Protein AF-A0A2D6QEX0-F1 (afdb_monomer_lite)

Sequence (147 aa):
MRRFEHWGRDQGLDLVHDYAHHPTEVTATLGTSRRVFPGAPLHVLFQPHQHSRTAHFLDGFVKALNTADRVVVADVYGARAAIDSHAAGAEELVQALVDAGVEAVYGGPPAQAAEIFATEMTFETAGLVLGAGDIDGIKDELLRRFQ

Structure (mmCIF, N/CA/C/O backbone):
data_AF-A0A2D6QEX0-F1
#
_entry.id   AF-A0A2D6QEX0-F1
#
loop_
_atom_site.group_PDB
_atom_site.id
_atom_site.type_symbol
_atom_site.label_atom_id
_atom_site.label_alt_id
_atom_site.label_comp_id
_atom_site.label_asym_id
_atom_site.label_entity_id
_atom_site.label_seq_id
_atom_site.pdbx_PDB_ins_code
_atom_site.Cartn_x
_atom_site.Cartn_y
_atom_site.Cartn_z
_atom_site.occupancy
_atom_site.B_iso_or_equiv
_atom_site.auth_seq_id
_atom_site.auth_comp_id
_atom_site.auth_asym_id
_atom_site.auth_atom_id
_atom_site.pdbx_PDB_model_num
ATOM 1 N N . MET A 1 1 ? 16.341 -4.376 8.739 1.00 51.38 1 MET A N 1
ATOM 2 C CA . MET A 1 1 ? 15.046 -4.901 8.263 1.00 51.38 1 MET A CA 1
ATOM 3 C C . MET A 1 1 ? 14.023 -4.648 9.354 1.00 51.38 1 MET A C 1
ATOM 5 O O . MET A 1 1 ? 14.170 -5.234 10.420 1.00 51.38 1 MET A O 1
ATOM 9 N N . ARG A 1 2 ? 13.064 -3.740 9.142 1.00 60.16 2 ARG A N 1
ATOM 10 C CA . ARG A 1 2 ? 11.905 -3.610 10.038 1.00 60.16 2 ARG A CA 1
ATOM 11 C C . ARG A 1 2 ? 10.786 -4.481 9.463 1.00 60.16 2 ARG A C 1
ATOM 13 O O . ARG A 1 2 ? 10.645 -4.550 8.248 1.00 60.16 2 ARG A O 1
ATOM 20 N N . ARG A 1 3 ? 10.070 -5.215 10.306 1.00 75.19 3 ARG A N 1
ATOM 21 C CA . ARG A 1 3 ? 8.934 -6.061 9.912 1.00 75.19 3 ARG A CA 1
ATOM 22 C C . ARG A 1 3 ? 7.791 -5.738 10.862 1.00 75.19 3 ARG A C 1
ATOM 24 O O . ARG A 1 3 ? 8.048 -5.659 12.062 1.00 75.19 3 ARG A O 1
ATOM 31 N N . PHE A 1 4 ? 6.593 -5.550 10.322 1.00 83.88 4 PHE A N 1
ATOM 32 C CA . PHE A 1 4 ? 5.353 -5.303 11.057 1.00 83.88 4 PHE A CA 1
ATOM 33 C C . PHE A 1 4 ? 5.484 -4.238 12.171 1.00 83.88 4 PHE A C 1
ATOM 35 O O . PHE A 1 4 ? 5.187 -4.484 13.340 1.00 83.88 4 PHE A O 1
ATOM 42 N N . GLU A 1 5 ? 5.997 -3.052 11.829 1.00 88.62 5 GLU A N 1
ATOM 43 C CA . GLU A 1 5 ? 6.150 -1.931 12.763 1.00 88.62 5 GLU A CA 1
ATOM 44 C C . GLU A 1 5 ? 4.806 -1.211 12.939 1.00 88.62 5 GLU A C 1
ATOM 46 O O . GLU A 1 5 ? 4.253 -0.695 11.973 1.00 88.62 5 GLU A O 1
ATOM 51 N N . HIS A 1 6 ? 4.293 -1.112 14.165 1.00 89.12 6 HIS A N 1
ATOM 52 C CA . HIS A 1 6 ? 3.134 -0.259 14.444 1.00 89.12 6 HIS A CA 1
ATOM 53 C C . HIS A 1 6 ? 3.558 1.218 14.432 1.00 89.12 6 HIS A C 1
ATOM 55 O O . HIS A 1 6 ? 4.388 1.635 15.242 1.00 89.12 6 HIS A O 1
ATOM 61 N N . TRP A 1 7 ? 2.997 2.007 13.516 1.00 87.62 7 TRP A N 1
ATOM 62 C CA . TRP A 1 7 ? 3.228 3.451 13.419 1.00 87.62 7 TRP A CA 1
ATOM 63 C C . TRP A 1 7 ? 2.242 4.268 14.248 1.00 87.62 7 TRP A C 1
ATOM 65 O O . TRP A 1 7 ? 2.632 5.302 14.782 1.00 87.62 7 TRP A O 1
ATOM 75 N N . GLY A 1 8 ? 1.006 3.795 14.394 1.00 73.19 8 GLY A N 1
ATOM 76 C CA . GLY A 1 8 ? -0.031 4.445 15.190 1.00 73.19 8 GLY A CA 1
ATOM 77 C C . GLY A 1 8 ? -0.794 3.430 16.038 1.00 73.19 8 GLY A C 1
ATOM 78 O O . GLY A 1 8 ? -1.087 2.330 15.575 1.00 73.19 8 GLY A O 1
ATOM 79 N N . ARG A 1 9 ? -1.053 3.801 17.297 1.00 60.94 9 ARG A N 1
ATOM 80 C CA . ARG A 1 9 ? -2.077 3.211 18.183 1.00 60.94 9 ARG A CA 1
ATOM 81 C C . ARG A 1 9 ? -2.862 4.275 18.956 1.00 60.94 9 ARG A C 1
ATOM 83 O O . ARG A 1 9 ? -3.789 3.931 19.686 1.00 60.94 9 ARG A O 1
ATOM 90 N N . ASP A 1 10 ? -2.480 5.546 18.842 1.00 53.50 10 ASP A N 1
ATOM 91 C CA . ASP A 1 10 ? -3.151 6.616 19.571 1.00 53.50 10 ASP A CA 1
ATOM 92 C C . ASP A 1 10 ? -4.467 6.978 18.879 1.00 53.50 10 ASP A C 1
ATOM 94 O O . ASP A 1 10 ? -4.542 7.062 17.656 1.00 53.50 10 ASP A O 1
ATOM 98 N N . GLN A 1 11 ? -5.512 7.138 19.691 1.00 56.31 11 GLN A N 1
ATOM 99 C CA . GLN A 1 11 ? -6.896 7.432 19.290 1.00 56.31 11 GLN A CA 1
ATOM 100 C C . GLN A 1 11 ? -7.617 6.374 18.432 1.00 56.31 11 GLN A C 1
ATOM 102 O O . GLN A 1 11 ? -8.724 6.628 17.975 1.00 56.31 11 GLN A O 1
ATOM 107 N N . GLY A 1 12 ? -7.069 5.162 18.293 1.00 65.69 12 GLY A N 1
ATOM 108 C CA . GLY A 1 12 ? -7.776 4.030 17.673 1.00 65.69 12 GLY A CA 1
ATOM 109 C C . GLY A 1 12 ? -7.541 3.848 16.174 1.00 65.69 12 GLY A C 1
ATOM 110 O O . GLY A 1 12 ? -8.230 3.045 15.559 1.00 65.69 12 GLY A O 1
ATOM 111 N N . LEU A 1 13 ? -6.578 4.556 15.577 1.00 77.94 13 LEU A N 1
ATOM 112 C CA . LEU A 1 13 ? -6.137 4.263 14.215 1.00 77.94 13 LEU A CA 1
ATOM 113 C C . LEU A 1 13 ? -5.045 3.186 14.230 1.00 77.94 13 LEU A C 1
ATOM 115 O O . LEU A 1 13 ? -3.937 3.418 14.723 1.00 77.94 13 LEU A O 1
ATOM 119 N N . ASP A 1 14 ? -5.338 2.033 13.635 1.00 89.62 14 ASP A N 1
ATOM 120 C CA . ASP A 1 14 ? -4.366 0.962 13.444 1.00 89.62 14 ASP A CA 1
ATOM 121 C C . ASP A 1 14 ? -3.571 1.183 12.154 1.00 89.62 14 ASP A C 1
ATOM 123 O O . ASP A 1 14 ? -4.065 0.942 11.055 1.00 89.62 14 ASP A O 1
ATOM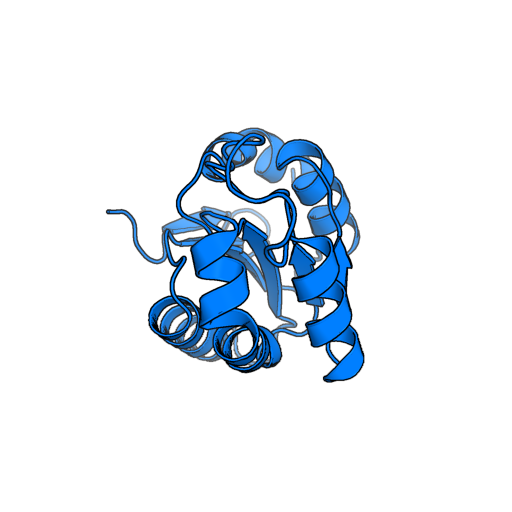 127 N N . LEU A 1 15 ? -2.316 1.628 12.282 1.00 92.12 15 LEU A N 1
ATOM 128 C CA . LEU A 1 15 ? -1.407 1.818 11.148 1.00 92.12 15 LEU A CA 1
ATOM 129 C C . LEU A 1 15 ? -0.140 0.978 11.323 1.00 92.12 15 LEU A C 1
ATOM 131 O O . LEU A 1 15 ? 0.605 1.147 12.294 1.00 92.12 15 LEU A O 1
ATOM 135 N N . VAL A 1 16 ? 0.118 0.088 10.368 1.00 93.44 16 VAL A N 1
ATOM 136 C CA . VAL A 1 16 ? 1.276 -0.814 10.345 1.00 93.44 16 VAL A CA 1
ATOM 137 C C . VAL A 1 16 ? 2.140 -0.523 9.126 1.00 93.44 16 VAL A C 1
ATOM 139 O O . VAL A 1 16 ? 1.630 -0.309 8.034 1.00 93.44 16 VAL A O 1
ATOM 142 N N . HIS A 1 17 ? 3.455 -0.577 9.296 1.00 93.38 17 HIS A N 1
ATOM 143 C CA . HIS A 1 17 ? 4.424 -0.508 8.212 1.00 93.38 17 HIS A CA 1
ATOM 144 C C . HIS A 1 17 ? 5.249 -1.790 8.111 1.00 93.38 17 HIS A C 1
ATOM 146 O O . HIS A 1 17 ? 5.723 -2.327 9.118 1.00 93.38 17 HIS A O 1
ATOM 152 N N . ASP A 1 18 ? 5.468 -2.269 6.890 1.00 92.62 18 ASP A N 1
ATOM 153 C CA . ASP A 1 18 ? 6.311 -3.428 6.618 1.00 92.62 18 ASP A CA 1
ATOM 154 C C . ASP A 1 18 ? 7.139 -3.232 5.340 1.00 92.62 18 ASP A C 1
ATOM 156 O O . ASP A 1 18 ? 6.640 -2.768 4.319 1.00 92.62 18 ASP A O 1
ATOM 160 N N . TYR A 1 19 ? 8.404 -3.661 5.376 1.00 90.31 19 TYR A N 1
ATOM 161 C CA . TYR A 1 19 ? 9.310 -3.618 4.223 1.00 90.31 19 TYR A CA 1
ATOM 162 C C . TYR A 1 19 ? 8.988 -4.672 3.142 1.00 90.31 19 TYR A C 1
ATOM 164 O O . TYR A 1 19 ? 9.767 -4.850 2.203 1.00 90.31 19 TYR A O 1
ATOM 172 N N . ALA A 1 20 ? 7.890 -5.420 3.277 1.00 89.44 20 ALA A N 1
ATOM 173 C CA . ALA A 1 20 ? 7.432 -6.408 2.310 1.00 89.44 20 ALA A CA 1
ATOM 174 C C . ALA A 1 20 ? 7.275 -5.806 0.904 1.00 89.44 20 ALA A C 1
ATOM 176 O O . ALA A 1 20 ? 6.470 -4.909 0.668 1.00 89.44 20 ALA A O 1
ATOM 177 N N . HIS A 1 21 ? 8.038 -6.346 -0.045 1.00 90.06 21 HIS A N 1
ATOM 178 C CA . HIS A 1 21 ? 8.051 -5.903 -1.446 1.00 90.06 21 HIS A CA 1
ATOM 179 C C . HIS A 1 21 ? 8.148 -7.082 -2.428 1.00 90.06 21 HIS A C 1
ATOM 181 O O . HIS A 1 21 ? 8.260 -6.888 -3.637 1.00 90.06 21 HIS A O 1
ATOM 187 N N . HIS A 1 22 ? 8.116 -8.320 -1.927 1.00 94.69 22 HIS A N 1
ATOM 188 C CA . HIS A 1 22 ? 7.940 -9.539 -2.712 1.00 94.69 22 HIS A CA 1
ATOM 189 C C . HIS A 1 22 ? 6.549 -10.146 -2.441 1.00 94.69 22 HIS A C 1
ATOM 191 O O . HIS A 1 22 ? 6.114 -10.124 -1.287 1.00 94.69 22 HIS A O 1
ATOM 197 N N . PRO A 1 23 ? 5.858 -10.763 -3.424 1.00 96.06 23 PRO A N 1
ATOM 198 C CA . PRO A 1 23 ? 4.504 -11.300 -3.228 1.00 96.06 23 PRO A CA 1
ATOM 199 C C . PRO A 1 23 ? 4.339 -12.225 -2.016 1.00 96.06 23 PRO A C 1
ATOM 201 O O . PRO A 1 23 ? 3.363 -12.124 -1.276 1.00 96.06 23 PRO A O 1
ATOM 204 N N . THR A 1 24 ? 5.311 -13.111 -1.777 1.00 96.31 24 THR A N 1
ATOM 205 C CA . THR A 1 24 ? 5.319 -14.008 -0.607 1.00 96.31 24 THR A CA 1
ATOM 206 C C . THR A 1 24 ? 5.343 -13.243 0.716 1.00 96.31 24 THR A C 1
ATOM 208 O O . THR A 1 24 ? 4.665 -13.635 1.663 1.00 96.31 24 THR A O 1
ATOM 211 N N . GLU A 1 25 ? 6.108 -12.154 0.786 1.00 95.25 25 GLU A N 1
ATOM 212 C CA . GLU A 1 25 ? 6.206 -11.314 1.982 1.00 95.25 25 GLU A CA 1
ATOM 213 C C . GLU A 1 25 ? 4.906 -10.538 2.181 1.00 95.25 25 GLU A C 1
ATOM 215 O O . GLU A 1 25 ? 4.336 -10.591 3.264 1.00 95.25 25 GLU A O 1
ATOM 220 N N . VAL A 1 26 ? 4.378 -9.925 1.114 1.00 96.56 26 VAL A N 1
ATOM 221 C CA . VAL A 1 26 ? 3.093 -9.208 1.136 1.00 96.56 26 VAL A CA 1
ATOM 222 C C . VAL A 1 26 ? 1.966 -10.136 1.600 1.00 96.56 26 VAL A C 1
ATOM 224 O O . VAL A 1 26 ? 1.197 -9.779 2.487 1.00 96.56 26 VAL A O 1
ATOM 227 N N . THR A 1 27 ? 1.921 -11.369 1.085 1.00 97.31 27 THR A N 1
ATOM 228 C CA . THR A 1 27 ? 0.945 -12.391 1.503 1.00 97.31 27 THR A CA 1
ATOM 229 C C . THR A 1 27 ? 1.074 -12.720 2.992 1.00 97.31 27 THR A C 1
ATOM 231 O O . THR A 1 27 ? 0.073 -12.808 3.703 1.00 97.31 27 THR A O 1
ATOM 234 N N . ALA A 1 28 ? 2.301 -12.906 3.487 1.00 95.75 28 ALA A N 1
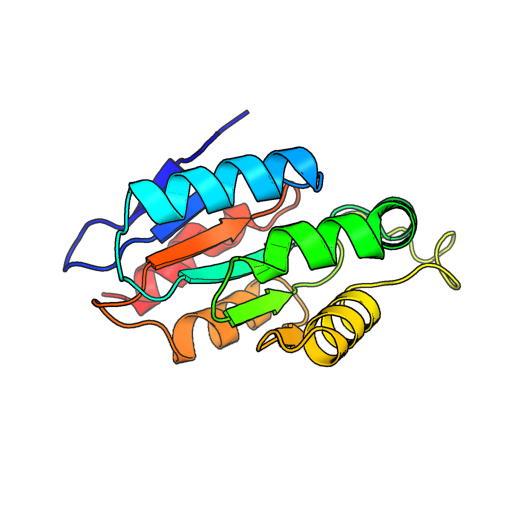ATOM 235 C CA . ALA A 1 28 ? 2.542 -13.216 4.894 1.00 95.75 28 ALA A CA 1
ATOM 236 C C . ALA A 1 28 ? 2.149 -12.048 5.816 1.00 95.75 28 ALA A C 1
ATOM 238 O O . ALA A 1 28 ? 1.549 -12.272 6.875 1.00 95.75 28 ALA A O 1
ATOM 239 N N . THR A 1 29 ? 2.444 -10.815 5.401 1.00 95.75 29 THR A N 1
ATOM 240 C CA . THR A 1 29 ? 2.094 -9.594 6.129 1.00 95.75 29 THR A CA 1
ATOM 241 C C . THR A 1 29 ? 0.582 -9.394 6.167 1.00 95.75 29 THR A C 1
ATOM 243 O O . THR A 1 29 ? 0.030 -9.300 7.260 1.00 95.75 29 THR A O 1
ATOM 246 N N . LEU A 1 30 ? -0.120 -9.454 5.030 1.00 96.12 30 LEU A N 1
ATOM 247 C CA . LEU A 1 30 ? -1.583 -9.303 4.989 1.00 96.12 30 LEU A CA 1
ATOM 248 C C . LEU A 1 30 ? -2.307 -10.429 5.735 1.00 96.12 30 LEU A C 1
ATOM 250 O O . LEU A 1 30 ? -3.250 -10.175 6.485 1.00 96.12 30 LEU A O 1
ATOM 254 N N . GLY A 1 31 ? -1.818 -11.667 5.627 1.00 95.81 31 GLY A N 1
ATOM 255 C CA . GLY A 1 31 ? -2.344 -12.784 6.410 1.00 95.81 31 GLY A CA 1
ATOM 256 C C . GLY A 1 31 ? -2.158 -12.591 7.919 1.00 95.81 31 GLY A C 1
ATOM 257 O O . GLY A 1 31 ? -3.003 -13.019 8.705 1.00 95.81 31 GLY A O 1
ATOM 258 N N . THR A 1 32 ? -1.072 -11.940 8.343 1.00 95.25 32 THR A N 1
ATOM 259 C CA . THR A 1 32 ? -0.873 -11.547 9.746 1.00 95.25 32 THR A CA 1
ATOM 260 C C . THR A 1 32 ? -1.826 -10.429 10.140 1.00 95.25 32 THR A C 1
ATOM 262 O O . THR A 1 32 ? -2.502 -10.563 11.158 1.00 95.25 32 THR A O 1
ATOM 265 N N . SER A 1 33 ? -1.972 -9.397 9.311 1.00 94.62 33 SER A N 1
ATOM 266 C CA . SER A 1 33 ? -2.890 -8.285 9.565 1.00 94.62 33 SER A CA 1
ATOM 267 C C . SER A 1 33 ? -4.335 -8.739 9.719 1.00 94.62 33 SER A C 1
ATOM 269 O O . SER A 1 33 ? -4.984 -8.321 10.668 1.00 94.62 33 SER A O 1
ATOM 271 N N . ARG A 1 34 ? -4.827 -9.680 8.903 1.00 94.44 34 ARG A N 1
ATOM 272 C CA . ARG A 1 34 ? -6.186 -10.234 9.074 1.00 94.44 34 ARG A CA 1
ATOM 273 C C . ARG A 1 34 ? -6.398 -10.959 10.408 1.00 94.44 34 ARG A C 1
ATOM 275 O O . ARG A 1 34 ? -7.524 -11.018 10.889 1.00 94.44 34 ARG A O 1
ATOM 282 N N . ARG A 1 35 ? -5.341 -11.516 11.013 1.00 94.75 35 ARG A N 1
ATOM 283 C CA . ARG A 1 35 ? -5.416 -12.125 12.355 1.00 94.75 35 ARG A CA 1
ATOM 284 C C . ARG A 1 35 ? -5.349 -11.086 13.469 1.00 94.75 35 ARG A C 1
ATOM 286 O O . ARG A 1 35 ? -5.969 -11.289 14.506 1.00 94.75 35 ARG A O 1
ATOM 293 N N . VAL A 1 36 ? -4.569 -10.024 13.272 1.00 92.56 36 VAL A N 1
ATOM 294 C CA . VAL A 1 36 ? -4.393 -8.944 14.255 1.00 92.56 36 VAL A CA 1
ATOM 295 C C . VAL A 1 36 ? -5.614 -8.020 14.286 1.00 92.56 36 VAL A C 1
ATOM 297 O O . VAL A 1 36 ? -6.020 -7.609 15.367 1.00 92.56 36 VAL A O 1
ATOM 300 N N . PHE A 1 37 ? -6.228 -7.765 13.129 1.00 92.75 37 PHE A N 1
ATOM 301 C CA . PHE A 1 37 ? -7.382 -6.880 12.945 1.00 92.75 37 PHE A CA 1
ATOM 302 C C . PHE A 1 37 ? -8.595 -7.672 12.417 1.00 92.75 37 PHE A C 1
ATOM 304 O O . PHE A 1 37 ? -8.989 -7.527 11.255 1.00 92.75 37 PHE A O 1
ATOM 311 N N . PRO A 1 38 ? -9.169 -8.588 13.218 1.00 93.06 38 PRO A N 1
ATOM 312 C CA . PRO A 1 38 ? -10.269 -9.430 12.765 1.00 93.06 38 PRO A CA 1
ATOM 313 C C . PRO A 1 38 ? -11.524 -8.592 12.484 1.00 93.06 38 PRO A C 1
ATOM 315 O O . PRO A 1 38 ? -12.022 -7.896 13.363 1.00 93.06 38 PRO A O 1
ATOM 318 N N . GLY A 1 39 ? -12.055 -8.693 11.264 1.00 92.12 39 GLY A N 1
ATOM 319 C CA . GLY A 1 39 ? -13.290 -8.015 10.849 1.00 92.12 39 GLY A CA 1
ATOM 320 C C . GLY A 1 39 ? -13.136 -6.543 10.453 1.00 92.12 39 GLY A C 1
ATOM 321 O O . GLY A 1 39 ? -14.077 -5.990 9.893 1.00 92.12 39 GLY A O 1
ATOM 322 N N . ALA A 1 40 ? -11.972 -5.931 10.681 1.00 94.00 40 ALA A N 1
ATOM 323 C CA . ALA A 1 40 ? -11.677 -4.581 10.207 1.00 94.00 40 ALA A CA 1
ATOM 324 C C . ALA A 1 40 ? -11.410 -4.582 8.688 1.00 94.00 40 ALA A C 1
ATOM 326 O O . ALA A 1 40 ? -10.701 -5.482 8.203 1.00 94.00 40 ALA A O 1
ATOM 327 N N . PRO A 1 41 ? -11.907 -3.581 7.935 1.00 95.81 41 PRO A N 1
ATOM 328 C CA . PRO A 1 41 ? -11.452 -3.346 6.575 1.00 95.81 41 PRO A CA 1
ATOM 329 C C . PRO A 1 41 ? -9.937 -3.106 6.549 1.00 95.81 41 PRO A C 1
ATOM 331 O O . PRO A 1 41 ? -9.408 -2.328 7.345 1.00 95.81 41 PRO A O 1
ATOM 334 N N . LEU A 1 42 ? -9.231 -3.790 5.650 1.00 96.81 42 LEU A N 1
ATOM 335 C CA . LEU A 1 42 ? -7.800 -3.632 5.425 1.00 96.81 42 LEU A CA 1
ATOM 336 C C . LEU A 1 42 ? -7.554 -2.730 4.225 1.00 96.81 42 LEU A C 1
ATOM 338 O O . LEU A 1 42 ? -7.798 -3.122 3.082 1.00 96.81 42 LEU A O 1
ATOM 342 N N . HIS A 1 43 ? -6.994 -1.556 4.489 1.00 97.62 43 HIS A N 1
ATOM 343 C CA . HIS A 1 43 ? -6.523 -0.642 3.458 1.00 97.62 43 HIS A CA 1
ATOM 344 C C . HIS A 1 43 ? -5.006 -0.763 3.330 1.00 97.62 43 HIS A C 1
ATOM 346 O O . HIS A 1 43 ? -4.283 -0.750 4.328 1.00 97.62 43 HIS A O 1
ATOM 352 N N . VAL A 1 44 ? -4.508 -0.864 2.101 1.00 98.19 44 VAL A N 1
ATOM 353 C CA . VAL A 1 44 ? -3.080 -1.018 1.812 1.00 98.19 44 VAL A CA 1
ATOM 354 C C . VAL A 1 44 ? -2.588 0.140 0.958 1.00 98.19 44 VAL A C 1
ATOM 356 O O . VAL A 1 44 ? -3.128 0.392 -0.110 1.00 98.19 44 VAL A O 1
ATOM 359 N N . LEU A 1 45 ? -1.518 0.799 1.389 1.00 97.62 45 LEU A N 1
ATOM 360 C CA . LEU A 1 45 ? -0.663 1.628 0.550 1.00 97.62 45 LEU A CA 1
ATOM 361 C C . LEU A 1 45 ? 0.567 0.804 0.167 1.00 97.62 45 LEU A C 1
ATOM 363 O O . LEU A 1 45 ? 1.370 0.459 1.031 1.00 97.62 45 LEU A O 1
ATOM 367 N N . PHE A 1 46 ? 0.711 0.471 -1.113 1.00 98.00 46 PHE A N 1
ATOM 368 C CA . PHE A 1 46 ? 1.806 -0.353 -1.615 1.00 98.00 46 PHE A CA 1
ATOM 369 C C . PHE A 1 46 ? 2.719 0.445 -2.546 1.00 98.00 46 PHE A C 1
ATOM 371 O O . PHE A 1 46 ? 2.260 1.015 -3.532 1.00 98.00 46 PHE A O 1
ATOM 378 N N . GLN A 1 47 ? 4.021 0.445 -2.262 1.00 96.19 47 GLN A N 1
ATOM 379 C CA . GLN A 1 47 ? 5.056 0.951 -3.158 1.00 96.19 47 GLN A CA 1
ATOM 380 C C . GLN A 1 47 ? 5.826 -0.231 -3.775 1.00 96.19 47 GLN A C 1
ATOM 382 O O . GLN A 1 47 ? 6.642 -0.862 -3.086 1.00 96.19 47 GLN A O 1
ATOM 387 N N . PRO A 1 48 ? 5.611 -0.551 -5.065 1.00 94.12 48 PRO A N 1
ATOM 388 C CA . PRO A 1 48 ? 6.371 -1.590 -5.747 1.00 94.12 48 PRO A CA 1
ATOM 389 C C . PRO A 1 48 ? 7.853 -1.211 -5.864 1.00 94.12 48 PRO A C 1
ATOM 391 O O . PRO A 1 48 ? 8.209 -0.037 -5.943 1.00 94.12 48 PRO A O 1
ATOM 394 N N . HIS A 1 49 ? 8.735 -2.209 -5.926 1.00 91.12 49 HIS A N 1
ATOM 395 C CA . HIS A 1 49 ? 10.178 -1.998 -6.048 1.00 91.12 49 HIS A CA 1
ATOM 396 C C . HIS A 1 49 ? 10.683 -2.525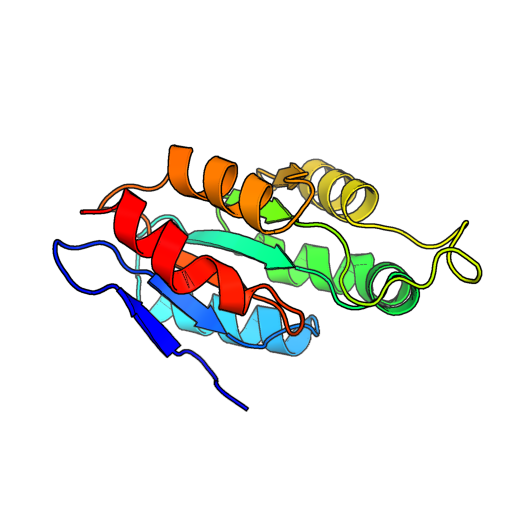 -7.397 1.00 91.12 49 HIS A C 1
ATOM 398 O O . HIS A 1 49 ? 10.741 -3.739 -7.587 1.00 91.12 49 HIS A O 1
ATOM 404 N N . GLN A 1 50 ? 11.140 -1.623 -8.274 1.00 88.75 50 GLN A N 1
ATOM 405 C CA . GLN A 1 50 ? 11.578 -1.845 -9.665 1.00 88.75 50 GLN A CA 1
ATOM 406 C C . GLN A 1 50 ? 10.472 -2.327 -10.622 1.00 88.75 50 GLN A C 1
ATOM 408 O O . GLN A 1 50 ? 9.686 -3.221 -10.302 1.00 88.75 50 GLN A O 1
ATOM 413 N N . HIS A 1 51 ? 10.448 -1.790 -11.847 1.00 87.56 51 HIS A N 1
ATOM 414 C CA . HIS A 1 51 ? 9.436 -2.163 -12.847 1.00 87.56 51 HIS A CA 1
ATOM 415 C C . HIS A 1 51 ? 9.596 -3.610 -13.301 1.00 87.56 51 HIS A C 1
ATOM 417 O O . HIS A 1 51 ? 8.629 -4.361 -13.329 1.00 87.56 51 HIS A O 1
ATOM 423 N N . SER A 1 52 ? 10.827 -4.049 -13.577 1.00 85.62 52 SER A N 1
ATOM 424 C CA . SER A 1 52 ? 11.100 -5.432 -13.987 1.00 85.62 52 SER A CA 1
ATOM 425 C C . SER A 1 52 ? 10.589 -6.472 -12.981 1.00 85.62 52 SER A C 1
ATOM 427 O O . SER A 1 52 ? 10.031 -7.490 -13.385 1.00 85.62 52 SER A O 1
ATOM 429 N N . ARG A 1 53 ? 10.714 -6.210 -11.672 1.00 88.62 53 ARG A N 1
ATOM 430 C CA . ARG A 1 53 ? 10.163 -7.081 -10.620 1.00 88.62 53 ARG A CA 1
ATOM 431 C C . ARG A 1 53 ? 8.645 -7.000 -10.550 1.00 88.62 53 ARG A C 1
ATOM 433 O O . ARG A 1 53 ? 8.008 -8.034 -10.389 1.00 88.62 53 ARG A O 1
ATOM 440 N N . THR A 1 54 ? 8.083 -5.801 -10.675 1.00 90.31 54 THR A N 1
ATOM 441 C CA . THR A 1 54 ? 6.628 -5.589 -10.691 1.00 90.31 54 THR A CA 1
ATOM 442 C C . THR A 1 54 ? 5.989 -6.358 -11.845 1.00 90.31 54 THR A C 1
ATOM 444 O O . THR A 1 54 ? 5.076 -7.143 -11.617 1.00 90.31 54 THR A O 1
ATOM 447 N N . ALA A 1 55 ? 6.555 -6.252 -13.049 1.00 88.94 55 ALA A N 1
ATOM 448 C CA . ALA A 1 55 ? 6.137 -7.014 -14.220 1.00 88.94 55 ALA A CA 1
ATOM 449 C C . ALA A 1 55 ? 6.315 -8.525 -14.039 1.00 88.94 55 ALA A C 1
ATOM 451 O O . ALA A 1 55 ? 5.397 -9.295 -14.305 1.00 88.94 55 ALA A O 1
ATOM 452 N N . HIS A 1 56 ? 7.481 -8.962 -13.554 1.00 91.06 56 HIS A N 1
ATOM 453 C CA . HIS A 1 56 ? 7.767 -10.384 -13.362 1.00 91.06 56 HIS A CA 1
ATOM 454 C C . HIS A 1 56 ? 6.827 -11.052 -12.347 1.00 91.06 56 HIS A C 1
ATOM 456 O O . HIS A 1 56 ? 6.519 -12.234 -12.475 1.00 91.06 56 HIS A O 1
ATOM 462 N N . PHE A 1 57 ? 6.369 -10.302 -11.344 1.00 94.25 57 PHE A N 1
ATOM 463 C CA . PHE A 1 57 ? 5.549 -10.806 -10.248 1.00 94.25 57 PHE A CA 1
ATOM 464 C C . PHE A 1 57 ? 4.108 -10.285 -10.257 1.00 94.25 57 PHE A C 1
ATOM 466 O O . PHE A 1 57 ? 3.441 -10.403 -9.230 1.00 94.25 57 PHE A O 1
ATOM 473 N N . LEU A 1 58 ? 3.620 -9.742 -11.376 1.00 94.38 58 LEU A N 1
ATOM 474 C CA . LEU A 1 58 ? 2.312 -9.084 -11.472 1.00 94.38 58 LEU A CA 1
ATOM 475 C C . LEU A 1 58 ? 1.182 -9.946 -10.883 1.00 94.38 58 LEU A C 1
ATOM 477 O O . LEU A 1 58 ? 0.566 -9.558 -9.892 1.00 94.38 58 LEU A O 1
ATOM 481 N N . ASP A 1 59 ? 1.000 -11.167 -11.395 1.00 96.06 59 ASP A N 1
ATOM 482 C CA . ASP A 1 59 ? -0.015 -12.114 -10.905 1.00 96.06 59 ASP A CA 1
ATOM 483 C C . ASP A 1 59 ? 0.175 -12.471 -9.423 1.00 96.06 59 ASP A C 1
ATOM 485 O O . ASP A 1 59 ? -0.783 -12.684 -8.675 1.00 96.06 59 ASP A O 1
ATOM 489 N N . GLY A 1 60 ? 1.432 -12.530 -8.976 1.00 97.44 60 GLY A N 1
ATOM 490 C CA . GLY A 1 60 ? 1.777 -12.773 -7.582 1.00 97.44 60 GLY A CA 1
ATOM 491 C C . GLY A 1 60 ? 1.331 -11.627 -6.677 1.00 97.44 60 GLY A C 1
ATOM 492 O O . GLY A 1 60 ? 0.762 -11.880 -5.615 1.00 97.44 60 GLY A O 1
ATOM 493 N N . PHE A 1 61 ? 1.564 -10.380 -7.091 1.00 97.38 61 PHE A N 1
ATOM 494 C CA . PHE A 1 61 ? 1.108 -9.200 -6.362 1.00 97.38 61 PHE A CA 1
ATOM 495 C C . PHE A 1 61 ? -0.408 -9.100 -6.352 1.00 97.38 61 PHE A C 1
ATOM 497 O O . PHE A 1 61 ? -0.963 -8.902 -5.276 1.00 97.38 61 PHE A O 1
ATOM 504 N N . VAL A 1 62 ? -1.074 -9.324 -7.489 1.00 97.50 62 VAL A N 1
ATOM 505 C CA . VAL A 1 62 ? -2.542 -9.360 -7.560 1.00 97.50 62 VAL A CA 1
ATOM 506 C C . VAL A 1 62 ? -3.091 -10.383 -6.571 1.00 97.50 62 VAL A C 1
ATOM 508 O O . VAL A 1 62 ? -3.917 -10.047 -5.729 1.00 97.50 62 VAL A O 1
ATOM 511 N N . LYS A 1 63 ? -2.566 -11.614 -6.575 1.00 97.62 63 LYS A N 1
ATOM 512 C CA . LYS A 1 63 ? -2.991 -12.654 -5.631 1.00 97.62 63 LYS A CA 1
ATOM 513 C C . LYS A 1 63 ? -2.760 -12.266 -4.167 1.00 97.62 63 LYS A C 1
ATOM 515 O O . LYS A 1 63 ? -3.596 -12.583 -3.324 1.00 97.62 63 LYS A O 1
ATOM 520 N N . ALA A 1 64 ? -1.630 -11.636 -3.855 1.00 97.31 64 ALA A N 1
ATOM 521 C CA . ALA A 1 64 ? -1.305 -11.229 -2.491 1.00 97.31 64 ALA A CA 1
ATOM 522 C C . ALA A 1 64 ? -2.224 -10.092 -2.010 1.00 97.31 64 ALA A C 1
ATOM 524 O O . ALA A 1 64 ? -2.829 -10.185 -0.940 1.00 97.31 64 ALA A O 1
ATOM 525 N N . LEU A 1 65 ? -2.355 -9.044 -2.823 1.00 97.75 65 LEU A N 1
ATOM 526 C CA . LEU A 1 65 ? -3.095 -7.820 -2.520 1.00 97.75 65 LEU A CA 1
ATOM 527 C C . LEU A 1 65 ? -4.617 -7.996 -2.604 1.00 97.75 65 LEU A C 1
ATOM 529 O O . LEU A 1 65 ? -5.325 -7.252 -1.942 1.00 97.75 65 LEU A O 1
ATOM 533 N N . ASN A 1 66 ? -5.125 -9.026 -3.288 1.00 95.31 66 ASN A N 1
ATOM 534 C CA . ASN A 1 66 ? -6.550 -9.399 -3.283 1.00 95.31 66 ASN A CA 1
ATOM 535 C C . ASN A 1 66 ? -7.093 -9.779 -1.888 1.00 95.31 66 ASN A C 1
ATOM 537 O O . ASN A 1 66 ? -8.277 -10.023 -1.699 1.00 95.31 66 ASN A O 1
ATOM 541 N N . THR A 1 67 ? -6.230 -9.869 -0.877 1.00 93.06 67 THR A N 1
ATOM 542 C CA . THR A 1 67 ? -6.668 -10.041 0.515 1.00 93.06 67 THR A CA 1
ATOM 543 C C . THR A 1 67 ? -6.964 -8.720 1.229 1.00 93.06 67 THR A C 1
ATOM 545 O O . THR A 1 67 ? -7.443 -8.756 2.366 1.00 93.06 67 THR A O 1
ATOM 548 N N . ALA A 1 68 ? -6.680 -7.578 0.599 1.00 97.12 68 ALA A N 1
ATOM 549 C CA . ALA A 1 68 ? -7.036 -6.243 1.067 1.00 97.12 68 ALA A CA 1
ATOM 550 C C . ALA A 1 68 ? -8.423 -5.831 0.556 1.00 97.12 68 ALA A C 1
ATOM 552 O O . ALA A 1 68 ? -8.863 -6.302 -0.488 1.00 97.12 68 ALA A O 1
ATOM 553 N N . ASP A 1 69 ? -9.087 -4.941 1.291 1.00 97.31 69 ASP A N 1
ATOM 554 C CA . ASP A 1 69 ? -10.377 -4.374 0.883 1.00 97.31 69 ASP A CA 1
ATOM 555 C C . ASP A 1 69 ? -10.184 -3.174 -0.057 1.00 97.31 69 ASP A C 1
ATOM 557 O O . ASP A 1 69 ? -10.973 -2.984 -0.975 1.00 97.31 69 ASP A O 1
ATOM 561 N N . ARG A 1 70 ? -9.090 -2.417 0.122 1.00 97.94 70 ARG A N 1
ATOM 562 C CA . ARG A 1 70 ? -8.695 -1.297 -0.744 1.00 97.94 70 ARG A CA 1
ATOM 563 C C . ARG A 1 70 ? -7.180 -1.221 -0.896 1.00 97.94 70 ARG A C 1
ATOM 565 O O . ARG A 1 70 ? -6.451 -1.404 0.083 1.00 97.94 70 ARG A O 1
ATOM 572 N N . VAL A 1 71 ? -6.699 -0.899 -2.096 1.00 98.56 71 VAL A N 1
ATOM 573 C CA . VAL A 1 71 ? -5.269 -0.763 -2.407 1.00 98.56 71 VAL A CA 1
ATOM 574 C C . VAL A 1 71 ? -4.973 0.568 -3.102 1.00 98.56 71 VAL A C 1
ATOM 576 O O . VAL A 1 71 ? -5.480 0.858 -4.179 1.00 98.56 71 VAL A O 1
ATOM 579 N N . VAL A 1 72 ? -4.081 1.365 -2.526 1.00 98.44 72 VAL A N 1
ATOM 580 C CA . VAL A 1 72 ? -3.456 2.511 -3.192 1.00 98.44 72 VAL A CA 1
ATOM 581 C C . VAL A 1 72 ? -2.053 2.099 -3.617 1.00 98.44 72 VAL A C 1
ATOM 583 O O . VAL A 1 72 ? -1.256 1.672 -2.782 1.00 98.44 72 VAL A O 1
ATOM 586 N N . VAL A 1 73 ? -1.736 2.212 -4.905 1.00 97.75 73 VAL A N 1
ATOM 587 C CA . VAL A 1 73 ? -0.407 1.869 -5.433 1.00 97.75 73 VAL A CA 1
ATOM 588 C C . VAL A 1 73 ? 0.362 3.150 -5.735 1.00 97.75 73 VAL A C 1
ATOM 590 O O . VAL A 1 73 ? -0.074 3.951 -6.559 1.00 97.75 73 VAL A O 1
ATOM 593 N N . ALA A 1 74 ? 1.494 3.347 -5.064 1.00 96.25 74 ALA A N 1
ATOM 594 C CA . ALA A 1 74 ? 2.402 4.462 -5.319 1.00 96.25 74 ALA A CA 1
ATOM 595 C C . ALA A 1 74 ? 3.341 4.172 -6.502 1.00 96.25 74 ALA A C 1
ATOM 597 O O . ALA A 1 74 ? 3.470 3.027 -6.946 1.00 96.25 74 ALA A O 1
ATOM 598 N N . ASP A 1 75 ? 4.044 5.204 -6.967 1.00 93.50 75 ASP A N 1
ATOM 599 C CA . ASP A 1 75 ? 5.101 5.093 -7.972 1.00 93.50 75 ASP A CA 1
ATOM 600 C C . ASP A 1 75 ? 6.103 3.986 -7.636 1.00 93.50 75 ASP A C 1
ATOM 602 O O . ASP A 1 75 ? 6.502 3.779 -6.485 1.00 93.50 75 ASP A O 1
ATOM 606 N N . VAL A 1 76 ? 6.558 3.295 -8.680 1.00 91.25 76 VAL A N 1
ATOM 607 C CA . VAL A 1 76 ? 7.544 2.227 -8.548 1.00 91.25 76 VAL A CA 1
ATOM 608 C C . VAL A 1 76 ? 8.878 2.808 -8.079 1.00 91.25 76 VAL A C 1
ATOM 610 O O . VAL A 1 76 ? 9.528 3.588 -8.777 1.00 91.25 76 VAL A O 1
ATOM 613 N N . TYR A 1 77 ? 9.337 2.372 -6.910 1.00 90.25 77 TYR A N 1
ATOM 614 C CA . TYR A 1 77 ? 10.622 2.791 -6.372 1.00 90.25 77 TYR A CA 1
ATOM 615 C C . TYR A 1 77 ? 11.790 2.192 -7.159 1.00 90.25 77 TYR A C 1
ATOM 617 O O . TYR A 1 77 ? 11.781 1.019 -7.545 1.00 90.25 77 TYR A O 1
ATOM 625 N N . GLY A 1 78 ? 12.851 2.981 -7.345 1.00 82.19 78 GLY A N 1
ATOM 626 C CA . GLY A 1 78 ? 14.089 2.513 -7.970 1.00 82.19 78 GLY A CA 1
ATOM 627 C C . GLY A 1 78 ? 13.976 2.266 -9.478 1.00 82.19 78 GLY A C 1
ATOM 628 O O . GLY A 1 78 ? 14.837 1.590 -10.047 1.00 82.19 78 GLY A O 1
ATOM 629 N N . ALA A 1 79 ? 12.940 2.808 -10.122 1.00 66.56 79 ALA A N 1
ATOM 630 C CA . ALA A 1 79 ? 12.788 2.828 -11.568 1.00 66.56 79 ALA A CA 1
ATOM 631 C C . ALA A 1 79 ? 13.946 3.593 -12.230 1.00 66.56 79 ALA A C 1
ATOM 633 O O . ALA A 1 79 ? 14.204 4.758 -11.923 1.00 66.56 79 ALA A O 1
ATOM 634 N N . ARG A 1 80 ? 14.655 2.955 -13.167 1.00 62.84 80 ARG A N 1
ATOM 635 C CA . ARG A 1 80 ? 15.603 3.650 -14.050 1.00 62.84 80 ARG A CA 1
ATOM 636 C C . ARG A 1 80 ? 14.940 3.799 -15.412 1.00 62.84 80 ARG A C 1
ATOM 638 O O . ARG A 1 80 ? 14.894 2.843 -16.180 1.00 62.84 80 ARG A O 1
ATOM 645 N N . ALA A 1 81 ? 14.485 5.014 -15.721 1.00 54.19 81 ALA A N 1
ATOM 646 C CA . ALA A 1 81 ? 13.710 5.346 -16.924 1.00 54.19 81 ALA A CA 1
ATOM 647 C C . ALA A 1 81 ? 14.307 4.839 -18.259 1.00 54.19 81 ALA A C 1
ATOM 649 O O . ALA A 1 81 ? 13.577 4.643 -19.223 1.00 54.19 81 ALA A O 1
ATOM 650 N N . ALA A 1 82 ? 15.622 4.600 -18.327 1.00 52.75 82 ALA A N 1
ATOM 651 C CA . ALA A 1 82 ? 16.308 4.154 -19.541 1.00 52.75 82 ALA A CA 1
ATOM 652 C C . ALA A 1 82 ? 16.199 2.642 -19.849 1.00 52.75 82 ALA A C 1
ATOM 654 O O . ALA A 1 82 ? 16.572 2.244 -20.949 1.00 52.75 82 ALA A O 1
ATOM 655 N N . ILE A 1 83 ? 15.746 1.798 -18.910 1.00 53.28 83 ILE A N 1
ATOM 656 C CA . ILE A 1 83 ? 15.768 0.323 -19.060 1.00 53.28 83 ILE A CA 1
ATOM 657 C C . ILE A 1 83 ? 14.351 -0.280 -19.112 1.00 53.28 83 ILE A C 1
ATOM 659 O O . ILE A 1 83 ? 14.154 -1.323 -19.728 1.00 53.28 83 ILE A O 1
ATOM 663 N N . ASP A 1 84 ? 13.355 0.396 -18.535 1.00 52.78 84 ASP A N 1
ATOM 664 C CA . ASP A 1 84 ? 12.069 -0.215 -18.166 1.00 52.78 84 ASP A CA 1
ATOM 665 C C . ASP A 1 84 ? 10.860 0.236 -19.015 1.00 52.78 84 ASP A C 1
ATOM 667 O O . ASP A 1 84 ? 9.723 -0.025 -18.637 1.00 52.78 84 ASP A O 1
ATOM 671 N N . SER A 1 85 ? 11.057 0.867 -20.181 1.00 51.00 85 SER A N 1
ATOM 672 C CA . SER A 1 85 ? 9.973 1.461 -21.001 1.00 51.00 85 SER A CA 1
ATOM 673 C C . SER A 1 85 ? 8.891 0.490 -21.519 1.00 51.00 85 SER A C 1
ATOM 675 O O . SER A 1 85 ? 7.972 0.923 -22.205 1.00 51.00 85 SER A O 1
ATOM 677 N N . HIS A 1 86 ? 9.007 -0.807 -21.222 1.00 54.06 86 HIS A N 1
ATOM 678 C CA . HIS A 1 86 ? 8.072 -1.871 -21.613 1.00 54.06 86 HIS A CA 1
ATOM 679 C C . HIS A 1 86 ? 7.649 -2.773 -20.433 1.00 54.06 86 HIS A C 1
ATOM 681 O O . HIS A 1 86 ? 7.025 -3.810 -20.652 1.00 54.06 86 HIS A O 1
ATOM 687 N N . ALA A 1 87 ? 8.028 -2.442 -19.195 1.00 58.84 87 ALA A N 1
ATOM 688 C CA . ALA A 1 87 ? 7.717 -3.246 -18.015 1.00 58.84 87 ALA A CA 1
ATOM 689 C C . ALA A 1 87 ? 6.553 -2.623 -17.232 1.00 58.84 87 ALA A C 1
ATOM 691 O O . ALA A 1 87 ? 6.549 -1.418 -17.000 1.00 58.84 87 ALA A O 1
ATOM 692 N N . ALA A 1 88 ? 5.601 -3.459 -16.801 1.00 65.25 88 ALA A N 1
ATOM 693 C CA . ALA A 1 88 ? 4.460 -3.053 -15.981 1.00 65.25 88 ALA A CA 1
ATOM 694 C C . ALA A 1 88 ? 4.897 -2.154 -14.808 1.00 65.25 88 ALA A C 1
ATOM 696 O O . ALA A 1 88 ? 5.798 -2.499 -14.033 1.00 65.25 88 ALA A O 1
ATOM 697 N N . GLY A 1 89 ? 4.278 -0.986 -14.710 1.00 83.44 89 GLY A N 1
ATOM 698 C CA . GLY A 1 89 ? 4.400 -0.036 -13.622 1.00 83.44 89 GLY A CA 1
ATOM 699 C C . GLY A 1 89 ? 3.253 -0.139 -12.623 1.00 83.44 89 GLY A C 1
ATOM 700 O O . GLY A 1 89 ? 2.556 -1.149 -12.513 1.00 83.44 89 GLY A O 1
ATOM 701 N N . ALA A 1 90 ? 3.101 0.926 -11.840 1.00 91.56 90 ALA A N 1
ATOM 702 C CA . ALA A 1 90 ? 2.056 1.032 -10.833 1.00 91.56 90 ALA A CA 1
ATOM 703 C C . ALA A 1 90 ? 0.653 1.008 -11.462 1.00 91.56 90 ALA A C 1
ATOM 705 O O . ALA A 1 90 ? -0.242 0.364 -10.920 1.00 91.56 90 ALA A O 1
ATOM 706 N N . GLU A 1 91 ? 0.475 1.649 -12.621 1.00 93.44 91 GLU A N 1
ATOM 707 C CA . GLU A 1 91 ? -0.804 1.697 -13.336 1.00 93.44 91 GLU A CA 1
ATOM 708 C C . GLU A 1 91 ? -1.247 0.311 -13.820 1.00 93.44 91 GLU A C 1
ATOM 710 O O . GLU A 1 91 ? -2.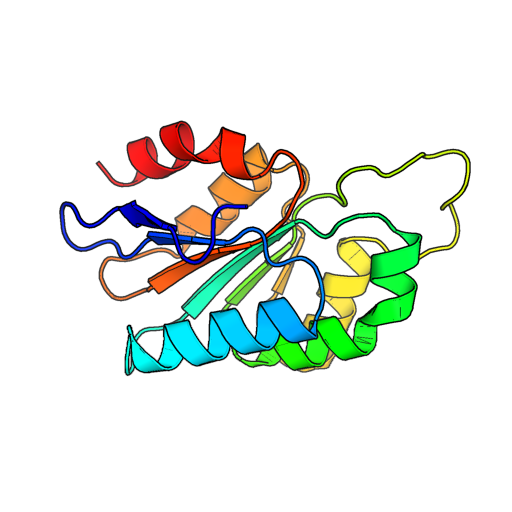397 -0.072 -13.614 1.00 93.44 91 GLU A O 1
ATOM 715 N N . GLU A 1 92 ? -0.342 -0.488 -14.387 1.00 94.19 92 GLU A N 1
ATOM 716 C CA . GLU A 1 92 ? -0.653 -1.853 -14.816 1.00 94.19 92 GLU A CA 1
ATOM 717 C C . GLU A 1 92 ? -0.990 -2.768 -13.636 1.00 94.19 92 GLU A C 1
ATOM 719 O O . GLU A 1 92 ? -1.893 -3.598 -13.743 1.00 94.19 92 GLU A O 1
ATOM 724 N N . LEU A 1 93 ? -0.304 -2.612 -12.495 1.00 95.81 93 LEU A N 1
ATOM 725 C CA . LEU A 1 93 ? -0.665 -3.335 -11.275 1.00 95.81 93 LEU A CA 1
ATOM 726 C C . LEU A 1 93 ? -2.063 -2.941 -10.786 1.00 95.81 93 LEU A C 1
ATOM 728 O O . LEU A 1 93 ? -2.842 -3.818 -10.419 1.00 95.81 93 LEU A O 1
ATOM 732 N N . VAL A 1 94 ? -2.399 -1.650 -10.807 1.00 97.69 94 VAL A N 1
ATOM 733 C CA . VAL A 1 94 ? -3.741 -1.168 -10.446 1.00 97.69 94 VAL A CA 1
ATOM 734 C C . VAL A 1 94 ? -4.791 -1.750 -11.381 1.00 97.69 94 VAL A C 1
ATOM 736 O O . VAL A 1 94 ? -5.781 -2.292 -10.898 1.00 97.69 94 VAL A O 1
ATOM 739 N N . GLN A 1 95 ? -4.568 -1.709 -12.695 1.00 97.50 95 GLN A N 1
ATOM 740 C CA . GLN A 1 95 ? -5.514 -2.272 -13.655 1.00 97.50 95 GLN A CA 1
ATOM 741 C C . GLN A 1 95 ? -5.730 -3.771 -13.412 1.00 97.50 95 GLN A C 1
ATOM 743 O O . GLN A 1 95 ? -6.870 -4.221 -13.351 1.00 97.50 95 GLN A O 1
ATOM 748 N N . ALA A 1 96 ? -4.658 -4.532 -13.184 1.00 96.75 96 ALA A N 1
ATOM 749 C CA . ALA A 1 96 ? -4.757 -5.963 -12.908 1.00 96.75 96 ALA A CA 1
ATOM 750 C C . ALA A 1 96 ? -5.490 -6.272 -11.584 1.00 96.75 96 ALA A C 1
ATOM 752 O O . ALA A 1 96 ? -6.189 -7.280 -11.483 1.00 96.75 96 ALA A O 1
ATOM 753 N N . LEU A 1 97 ? -5.356 -5.410 -10.569 1.00 98.06 97 LEU A N 1
ATOM 754 C CA . LEU A 1 97 ? -6.114 -5.508 -9.317 1.00 98.06 97 LEU A CA 1
ATOM 755 C C . LEU A 1 97 ? -7.606 -5.231 -9.535 1.00 98.06 97 LEU A C 1
ATOM 757 O O . LEU A 1 97 ? -8.441 -5.997 -9.053 1.00 98.06 97 LEU A O 1
ATOM 761 N N . VAL A 1 98 ? -7.933 -4.186 -10.298 1.00 98.12 98 VAL A N 1
ATOM 762 C CA . VAL A 1 98 ? -9.317 -3.844 -10.661 1.00 98.12 98 VAL A CA 1
ATOM 763 C C . VAL A 1 98 ? -9.964 -4.974 -11.461 1.00 98.12 98 VAL A C 1
ATOM 765 O O . VAL A 1 98 ? -11.079 -5.386 -11.144 1.00 98.12 98 VAL A O 1
ATOM 768 N N . ASP A 1 99 ? -9.255 -5.539 -12.440 1.00 97.69 99 ASP A N 1
ATOM 769 C CA . ASP A 1 99 ? -9.731 -6.675 -13.240 1.00 97.69 99 ASP A CA 1
ATOM 770 C C . ASP A 1 99 ? -9.974 -7.929 -12.377 1.00 97.69 99 ASP A C 1
ATOM 772 O O . ASP A 1 99 ? -10.848 -8.744 -12.681 1.00 97.69 99 ASP A O 1
ATOM 776 N N . ALA A 1 100 ? -9.236 -8.070 -11.272 1.00 96.81 100 ALA A N 1
ATOM 777 C CA . ALA A 1 100 ? -9.424 -9.121 -10.274 1.00 96.81 100 ALA A CA 1
ATOM 778 C C . ALA A 1 100 ? -10.532 -8.815 -9.243 1.00 96.81 100 ALA A C 1
ATOM 780 O O . ALA A 1 100 ? -10.804 -9.656 -8.383 1.00 96.81 100 ALA A O 1
ATOM 781 N N . GLY A 1 101 ? -11.185 -7.651 -9.329 1.00 96.75 101 GLY A N 1
ATOM 782 C CA . GLY A 1 101 ? -12.283 -7.236 -8.451 1.00 96.75 101 GLY A CA 1
ATOM 783 C C . GLY A 1 101 ? -11.850 -6.551 -7.151 1.00 96.75 101 GLY A C 1
ATOM 784 O O . GLY A 1 101 ? -12.673 -6.411 -6.249 1.00 96.75 101 GLY A O 1
ATOM 785 N N . VAL A 1 102 ? -10.587 -6.134 -7.040 1.00 97.00 102 VAL A N 1
ATOM 786 C CA . VAL A 1 102 ? -10.066 -5.388 -5.886 1.00 97.00 102 VAL A C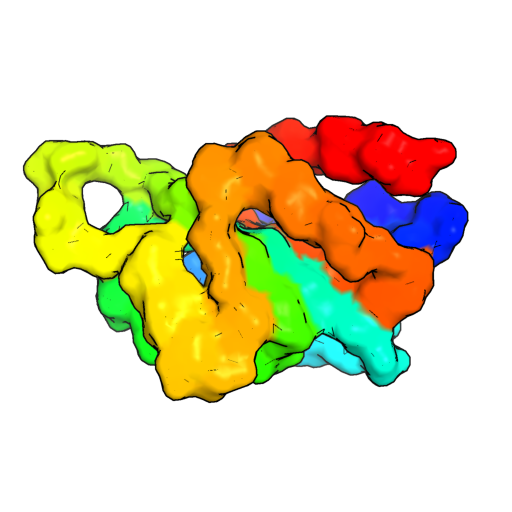A 1
ATOM 787 C C . VAL A 1 102 ? -10.314 -3.896 -6.096 1.00 97.00 102 VAL A C 1
ATOM 789 O O . VAL A 1 102 ? -10.047 -3.372 -7.179 1.00 97.00 102 VAL A O 1
ATOM 792 N N . GLU A 1 103 ? -10.769 -3.182 -5.064 1.00 97.88 103 GLU A N 1
ATOM 793 C CA . GLU A 1 103 ? -10.789 -1.719 -5.104 1.00 97.88 103 GLU A CA 1
ATOM 794 C C . GLU A 1 103 ? -9.344 -1.203 -5.104 1.00 97.88 103 GLU A C 1
ATOM 796 O O . GLU A 1 103 ? -8.646 -1.272 -4.090 1.00 97.88 103 GLU A O 1
ATOM 801 N N . ALA A 1 104 ? -8.872 -0.713 -6.251 1.00 98.31 104 ALA A N 1
ATOM 802 C CA . ALA A 1 104 ? -7.505 -0.235 -6.401 1.00 98.31 104 ALA A CA 1
ATOM 803 C C . ALA A 1 104 ? -7.426 1.105 -7.136 1.00 98.31 104 ALA A C 1
ATOM 805 O O . ALA A 1 104 ? -8.180 1.369 -8.071 1.00 98.31 104 ALA A O 1
ATOM 806 N N . VAL A 1 105 ? -6.477 1.946 -6.724 1.00 98.00 105 VAL A N 1
ATOM 807 C CA . VAL A 1 105 ? -6.227 3.259 -7.327 1.00 98.00 105 VAL A CA 1
ATOM 808 C C . VAL A 1 105 ? -4.731 3.533 -7.439 1.00 98.00 105 VAL A C 1
ATOM 810 O O . VAL A 1 105 ? -3.945 3.201 -6.549 1.00 98.00 105 VAL A O 1
ATOM 813 N N . TYR A 1 106 ? -4.336 4.159 -8.545 1.00 97.69 106 TYR A N 1
ATOM 814 C CA . TYR A 1 106 ? -2.985 4.677 -8.714 1.00 97.69 106 TYR A CA 1
ATOM 815 C C . TYR A 1 106 ? -2.839 5.999 -7.957 1.00 97.69 106 TYR A C 1
ATOM 817 O O . TYR A 1 106 ? -3.599 6.940 -8.177 1.00 97.69 106 TYR A O 1
ATOM 825 N N . GLY A 1 107 ? -1.881 6.044 -7.034 1.00 96.12 107 GLY A N 1
ATOM 826 C CA . GLY A 1 107 ? -1.676 7.157 -6.113 1.00 96.12 107 GLY A CA 1
ATOM 827 C C . GLY A 1 107 ? -0.590 8.151 -6.523 1.00 96.12 107 GLY A C 1
ATOM 828 O O . GLY A 1 107 ? -0.435 9.162 -5.842 1.00 96.12 107 GLY A O 1
ATOM 829 N N . GLY A 1 108 ? 0.164 7.878 -7.593 1.00 94.50 108 GLY A N 1
ATOM 830 C CA . GLY A 1 108 ? 1.317 8.691 -7.984 1.00 94.50 108 GLY A CA 1
ATOM 831 C C . GLY A 1 108 ? 2.461 8.629 -6.958 1.00 94.50 108 GLY A C 1
ATOM 832 O O . GLY A 1 108 ? 2.652 7.596 -6.300 1.00 94.50 108 GLY A O 1
ATOM 833 N N . PRO A 1 109 ? 3.225 9.722 -6.770 1.00 93.50 109 PRO A N 1
ATOM 834 C CA . PRO A 1 109 ? 4.340 9.756 -5.828 1.00 93.50 109 PRO A CA 1
ATOM 835 C C . PRO A 1 109 ? 3.919 9.397 -4.391 1.00 93.50 109 PRO A C 1
ATOM 837 O O . PRO A 1 109 ? 2.802 9.728 -3.987 1.00 93.50 109 PRO A O 1
ATOM 840 N N . PRO A 1 110 ? 4.813 8.821 -3.561 1.00 93.00 110 PRO A N 1
ATOM 841 C CA . PRO A 1 110 ? 4.494 8.344 -2.208 1.00 93.00 110 PRO A CA 1
ATOM 842 C C . PRO A 1 110 ? 3.704 9.319 -1.332 1.00 93.00 110 PRO A C 1
ATOM 844 O O . PRO A 1 110 ? 2.768 8.914 -0.649 1.00 93.00 110 PRO A O 1
ATOM 847 N N . ALA A 1 111 ? 4.051 10.608 -1.373 1.00 93.00 111 ALA A N 1
ATOM 848 C CA . ALA A 1 111 ? 3.348 11.636 -0.614 1.00 93.00 111 ALA A CA 1
ATOM 849 C C . ALA A 1 111 ? 1.887 11.785 -1.065 1.00 93.00 111 ALA A C 1
ATOM 851 O O . ALA A 1 111 ? 1.002 11.776 -0.220 1.00 93.00 111 ALA A O 1
ATOM 852 N N . GLN A 1 112 ? 1.635 11.855 -2.377 1.00 95.06 112 GLN A N 1
ATOM 853 C CA . GLN A 1 112 ? 0.286 11.949 -2.944 1.00 95.06 112 GLN A CA 1
ATOM 854 C C . GLN A 1 112 ? -0.521 10.673 -2.677 1.00 95.06 112 GLN A C 1
ATOM 856 O O . GLN A 1 112 ? -1.679 10.737 -2.262 1.00 95.06 112 GLN A O 1
ATOM 861 N N . ALA A 1 113 ? 0.113 9.511 -2.839 1.00 95.94 113 ALA A N 1
ATOM 862 C CA . ALA A 1 113 ? -0.496 8.223 -2.544 1.00 95.94 113 ALA A CA 1
ATOM 863 C C . ALA A 1 113 ? -0.902 8.116 -1.063 1.00 95.94 113 ALA A C 1
ATOM 865 O O . ALA A 1 113 ? -1.972 7.593 -0.759 1.00 95.94 113 ALA A O 1
ATOM 866 N N . ALA A 1 114 ? -0.105 8.672 -0.143 1.00 94.00 114 ALA A N 1
ATOM 867 C CA . ALA A 1 114 ? -0.453 8.758 1.273 1.00 94.00 114 ALA A CA 1
ATOM 868 C C . ALA A 1 114 ? -1.691 9.635 1.529 1.00 94.00 114 ALA A C 1
ATOM 870 O O . ALA A 1 114 ? -2.501 9.299 2.393 1.00 94.00 114 ALA A O 1
ATOM 871 N N . GLU A 1 115 ? -1.877 10.724 0.772 1.00 94.38 115 GLU A N 1
ATOM 872 C CA . GLU A 1 115 ? -3.078 11.562 0.886 1.00 94.38 115 GLU A CA 1
ATOM 873 C C . GLU A 1 115 ? -4.331 10.787 0.478 1.00 94.38 115 GLU A C 1
ATOM 875 O O . GLU A 1 115 ? -5.299 10.760 1.232 1.00 94.38 115 GLU A O 1
ATOM 880 N N . ILE A 1 116 ? -4.284 10.115 -0.678 1.00 95.88 116 ILE A N 1
ATOM 881 C CA . ILE A 1 116 ? -5.383 9.293 -1.213 1.00 95.88 116 ILE A CA 1
ATOM 882 C C . ILE A 1 116 ? -5.673 8.096 -0.301 1.00 95.88 116 ILE A C 1
ATOM 884 O O . ILE A 1 116 ? -6.823 7.695 -0.110 1.00 95.88 116 ILE A O 1
ATOM 888 N N . PHE A 1 117 ? -4.628 7.504 0.271 1.00 95.62 117 PHE A N 1
ATOM 889 C CA . PHE A 1 117 ? -4.760 6.431 1.245 1.00 95.62 117 PHE A CA 1
ATOM 890 C C . PHE A 1 117 ? -5.535 6.907 2.477 1.00 95.62 117 PHE A C 1
ATOM 892 O O . PHE A 1 117 ? -6.488 6.243 2.878 1.00 95.62 117 PHE A O 1
ATOM 899 N N . ALA A 1 118 ? -5.199 8.082 3.014 1.00 93.12 118 ALA A N 1
ATOM 900 C CA . ALA A 1 118 ? -5.816 8.622 4.220 1.00 93.12 118 ALA A CA 1
ATOM 901 C C . ALA A 1 118 ? -7.297 9.022 4.065 1.00 93.12 118 ALA A C 1
ATOM 903 O O . ALA A 1 118 ? -7.994 9.060 5.074 1.00 93.12 118 ALA A O 1
ATOM 904 N N . THR A 1 119 ? -7.803 9.301 2.853 1.00 92.19 119 THR A N 1
ATOM 905 C CA . THR A 1 119 ? -9.185 9.806 2.672 1.00 92.19 119 THR A CA 1
ATOM 906 C C . THR A 1 119 ? -10.275 8.832 3.109 1.00 92.19 119 THR A C 1
ATOM 908 O O . THR A 1 119 ? -11.317 9.273 3.576 1.00 92.19 119 THR A O 1
ATOM 911 N N . GLU A 1 120 ? -10.034 7.527 2.976 1.00 88.88 120 GLU A N 1
ATOM 912 C CA . GLU A 1 120 ? -10.999 6.474 3.335 1.00 88.88 120 GLU A CA 1
ATOM 913 C C . GLU A 1 120 ? -10.650 5.794 4.668 1.00 88.88 120 GLU A C 1
ATOM 915 O O . GLU A 1 120 ? -11.261 4.799 5.050 1.00 88.88 120 GLU A O 1
ATOM 920 N N . MET A 1 121 ? -9.625 6.281 5.372 1.00 90.88 121 MET A N 1
ATOM 921 C CA . MET A 1 121 ? -9.236 5.729 6.666 1.00 90.88 121 MET A CA 1
ATOM 922 C C . MET A 1 121 ? -10.170 6.235 7.766 1.00 90.88 121 MET A C 1
ATOM 924 O O . MET A 1 121 ? -10.452 7.426 7.883 1.00 90.88 121 MET A O 1
ATOM 928 N N . THR A 1 122 ? -10.609 5.316 8.616 1.00 88.38 122 THR A N 1
ATOM 929 C CA . THR A 1 122 ? -11.411 5.573 9.816 1.00 88.38 122 THR A CA 1
ATOM 930 C C . THR A 1 122 ? -10.828 4.810 11.010 1.00 88.38 122 THR A C 1
ATOM 932 O O . THR A 1 122 ? -9.928 3.984 10.858 1.00 88.38 122 THR A O 1
ATOM 935 N N . PHE A 1 123 ? -11.368 5.026 12.210 1.00 86.81 123 PHE A N 1
ATOM 936 C CA . PHE A 1 123 ? -10.991 4.253 13.403 1.00 86.81 123 PHE A CA 1
ATOM 937 C C . PHE A 1 123 ? -11.410 2.773 13.346 1.00 86.81 123 PHE A C 1
ATOM 939 O O . PHE A 1 123 ? -11.027 1.993 14.210 1.00 86.81 123 PHE A O 1
ATOM 946 N N . GLU A 1 124 ? -12.204 2.374 12.348 1.00 89.50 124 GLU A N 1
ATOM 947 C CA . GLU A 1 124 ? -12.606 0.978 12.136 1.00 89.50 124 GLU A CA 1
ATOM 948 C C . GLU A 1 124 ? -11.746 0.277 11.074 1.00 89.50 124 GLU A C 1
ATOM 950 O O . GLU A 1 124 ? -11.794 -0.945 10.948 1.00 89.50 124 GLU A O 1
ATOM 955 N N . THR A 1 125 ? -10.951 1.034 10.310 1.00 92.00 125 THR A N 1
ATOM 956 C CA . THR A 1 125 ? -10.067 0.507 9.261 1.00 92.00 125 THR A CA 1
ATOM 957 C C . THR A 1 125 ? -8.668 0.257 9.808 1.00 92.00 125 THR A C 1
ATOM 959 O O . THR A 1 125 ? -8.112 1.105 10.506 1.00 92.00 125 THR A O 1
ATOM 962 N N . ALA A 1 126 ? -8.056 -0.857 9.413 1.00 94.69 126 ALA A N 1
ATOM 963 C CA . ALA A 1 126 ? -6.641 -1.100 9.652 1.00 94.69 126 ALA A CA 1
ATOM 964 C C . ALA A 1 126 ? -5.830 -0.796 8.386 1.00 94.69 126 ALA A C 1
ATOM 966 O O . ALA A 1 126 ? -6.055 -1.356 7.311 1.00 94.69 126 ALA A O 1
ATOM 967 N N . GLY A 1 127 ? -4.870 0.109 8.534 1.00 95.50 127 GLY A N 1
ATOM 968 C CA . GLY A 1 127 ? -4.013 0.608 7.475 1.00 95.50 127 GLY A CA 1
ATOM 969 C C . GLY A 1 127 ? -2.666 -0.103 7.444 1.00 95.50 127 GLY A C 1
ATOM 970 O O . GLY A 1 127 ? -2.003 -0.258 8.472 1.00 95.50 127 GLY A O 1
ATOM 971 N N . LEU A 1 128 ? -2.226 -0.506 6.255 1.00 96.31 128 LEU A N 1
ATOM 972 C CA . LEU A 1 128 ? -0.899 -1.066 6.032 1.00 96.31 128 LEU A CA 1
ATOM 973 C C . LEU A 1 128 ? -0.139 -0.247 4.995 1.00 96.31 128 LEU A C 1
ATOM 975 O O . LEU A 1 128 ? -0.619 -0.053 3.884 1.00 96.31 128 LEU A O 1
ATOM 979 N N . VAL A 1 129 ? 1.082 0.149 5.329 1.00 96.00 129 VAL A N 1
ATOM 980 C CA . VAL A 1 129 ? 2.035 0.771 4.410 1.00 96.00 129 VAL A CA 1
ATOM 981 C C . VAL A 1 129 ? 3.117 -0.256 4.092 1.00 96.00 129 VAL A C 1
ATOM 983 O O . VAL A 1 129 ? 3.830 -0.715 4.984 1.00 96.00 129 VAL A O 1
ATOM 986 N N . LEU A 1 130 ? 3.207 -0.662 2.830 1.00 95.94 130 LEU A N 1
ATOM 987 C CA . LEU A 1 130 ? 4.060 -1.750 2.364 1.00 95.94 130 LEU A CA 1
ATOM 988 C C . LEU A 1 130 ? 5.021 -1.251 1.284 1.00 95.94 130 LEU A C 1
ATOM 990 O O . LEU A 1 130 ? 4.598 -0.626 0.313 1.00 95.94 130 LEU A O 1
ATOM 994 N N . GLY A 1 131 ? 6.303 -1.577 1.406 1.00 89.31 131 GLY A N 1
ATOM 995 C CA . GLY A 1 131 ? 7.294 -1.285 0.373 1.00 89.31 131 GLY A CA 1
ATOM 996 C C . GLY A 1 131 ? 8.701 -1.14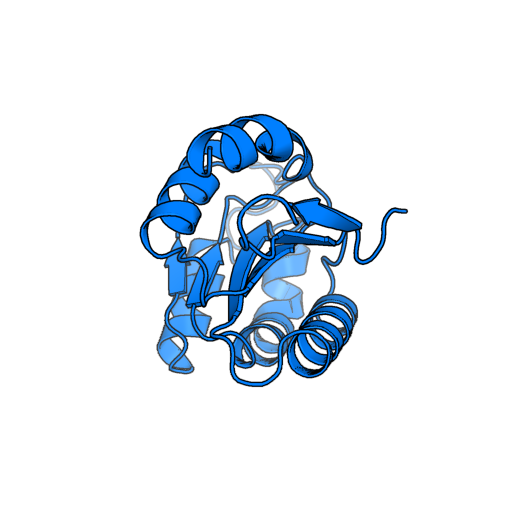3 0.933 1.00 89.31 131 GLY A C 1
ATOM 997 O O . GLY A 1 131 ? 8.900 -0.948 2.126 1.00 89.31 131 GLY A O 1
ATOM 998 N N . ALA A 1 132 ? 9.702 -1.264 0.063 1.00 78.44 132 ALA A N 1
ATOM 999 C CA . ALA A 1 132 ? 11.117 -1.212 0.451 1.00 78.44 132 ALA A CA 1
ATOM 1000 C C . ALA A 1 132 ? 11.865 0.021 -0.072 1.00 78.44 132 ALA A C 1
ATOM 1002 O O . ALA A 1 132 ? 13.095 0.050 -0.021 1.00 78.44 132 ALA A O 1
ATOM 1003 N N . GLY A 1 133 ? 11.135 0.991 -0.620 1.00 82.44 133 GLY A N 1
ATOM 1004 C CA . GLY A 1 133 ? 11.684 2.253 -1.092 1.00 82.44 133 GLY A CA 1
ATOM 1005 C C . GLY A 1 133 ? 11.712 3.327 -0.012 1.00 82.44 133 GLY A C 1
ATOM 1006 O O . GLY A 1 133 ? 12.029 3.061 1.142 1.00 82.44 133 GLY A O 1
ATOM 1007 N N . ASP A 1 134 ? 11.369 4.544 -0.413 1.00 85.56 134 ASP A N 1
ATOM 1008 C CA . ASP A 1 134 ? 11.259 5.741 0.427 1.00 85.56 134 ASP A CA 1
ATOM 1009 C C . ASP A 1 134 ? 9.859 5.930 1.046 1.00 85.56 134 ASP A C 1
ATOM 1011 O O . ASP A 1 134 ? 9.557 6.983 1.612 1.00 85.56 134 ASP A O 1
ATOM 1015 N N . ILE A 1 135 ? 9.004 4.902 0.976 1.00 88.12 135 ILE A N 1
ATOM 1016 C CA . ILE A 1 135 ? 7.658 4.895 1.569 1.00 88.12 135 ILE A CA 1
ATOM 1017 C C . ILE A 1 135 ? 7.665 5.009 3.103 1.00 88.12 135 ILE A C 1
ATOM 1019 O O . ILE A 1 135 ? 6.634 5.268 3.707 1.00 88.12 135 ILE A O 1
ATOM 1023 N N . ASP A 1 136 ? 8.799 4.840 3.779 1.00 85.50 136 ASP A N 1
ATOM 1024 C CA . ASP A 1 136 ? 8.905 5.104 5.217 1.00 85.50 136 ASP A CA 1
ATOM 1025 C C . ASP A 1 136 ? 8.937 6.609 5.540 1.00 85.50 136 ASP A C 1
ATOM 1027 O O . ASP A 1 136 ? 8.513 7.026 6.622 1.00 85.50 136 ASP A O 1
ATOM 1031 N N . GLY A 1 137 ? 9.356 7.440 4.580 1.00 87.50 137 GLY A N 1
ATOM 1032 C CA . GLY A 1 137 ? 9.435 8.894 4.712 1.00 87.50 137 GLY A CA 1
ATOM 1033 C C . GLY A 1 137 ? 8.084 9.594 4.890 1.00 87.50 137 GLY A C 1
ATOM 1034 O O . GLY A 1 137 ? 8.045 10.721 5.381 1.00 87.50 137 GLY A O 1
ATOM 1035 N N . ILE A 1 138 ? 6.968 8.939 4.551 1.00 89.62 138 ILE A N 1
ATOM 1036 C CA . ILE A 1 138 ? 5.621 9.511 4.725 1.00 89.62 138 ILE A CA 1
ATOM 1037 C C . ILE A 1 138 ? 5.078 9.368 6.152 1.00 89.62 138 ILE A C 1
ATOM 1039 O O . ILE A 1 138 ? 4.031 9.941 6.442 1.00 89.62 138 ILE A O 1
ATOM 1043 N N . LYS A 1 139 ? 5.761 8.640 7.052 1.00 89.88 139 LYS A N 1
ATOM 1044 C CA . LYS A 1 139 ? 5.266 8.316 8.404 1.00 89.88 139 LYS A CA 1
ATOM 1045 C C . LYS A 1 139 ? 4.745 9.537 9.164 1.00 89.88 139 LYS A C 1
ATOM 1047 O O . LYS A 1 139 ? 3.601 9.536 9.608 1.00 89.88 139 LYS A O 1
ATOM 1052 N N . ASP A 1 140 ? 5.570 10.571 9.313 1.00 87.38 140 ASP A N 1
ATOM 1053 C CA . ASP A 1 140 ? 5.236 11.725 10.159 1.00 87.38 140 ASP A CA 1
ATOM 1054 C C . ASP A 1 140 ? 4.123 12.593 9.552 1.00 87.38 140 ASP A C 1
ATOM 1056 O O . ASP A 1 140 ? 3.299 13.147 10.277 1.00 87.38 140 ASP A O 1
ATOM 1060 N N . GLU A 1 141 ? 4.081 12.715 8.222 1.00 86.31 141 GLU A N 1
ATOM 1061 C CA . GLU A 1 141 ? 2.993 13.403 7.512 1.00 86.31 141 GLU A CA 1
ATOM 1062 C C . GLU A 1 141 ? 1.684 12.627 7.643 1.00 86.31 141 GLU A C 1
ATOM 1064 O O . GLU A 1 141 ? 0.656 13.212 7.971 1.00 86.31 141 GLU A O 1
ATOM 1069 N N . LEU A 1 142 ? 1.734 11.309 7.455 1.00 87.25 142 LEU A N 1
ATOM 1070 C CA . LEU A 1 142 ? 0.568 10.446 7.548 1.00 87.25 142 LEU A CA 1
ATOM 1071 C C . LEU A 1 142 ? -0.007 10.448 8.972 1.00 87.25 142 LEU A C 1
ATOM 1073 O O . LEU A 1 142 ? -1.206 10.630 9.140 1.00 87.25 142 LEU A O 1
ATOM 1077 N N . LEU A 1 143 ? 0.836 10.350 10.006 1.00 86.00 143 LEU A N 1
ATOM 1078 C CA . LEU A 1 143 ? 0.387 10.404 11.402 1.00 86.00 143 LEU A CA 1
ATOM 1079 C C . LEU A 1 143 ? -0.213 11.762 11.789 1.00 86.00 143 LEU A C 1
ATOM 1081 O O . LEU A 1 143 ? -1.183 11.791 12.540 1.00 86.00 143 LEU A O 1
ATOM 1085 N N . ARG A 1 144 ? 0.305 12.882 11.262 1.00 84.69 144 ARG A N 1
ATOM 1086 C CA . ARG A 1 144 ? -0.273 14.217 11.507 1.00 84.69 144 ARG A CA 1
ATOM 1087 C C . ARG A 1 144 ? -1.691 14.379 10.963 1.00 84.69 144 ARG A C 1
ATOM 1089 O O . ARG A 1 144 ? -2.407 15.247 11.443 1.00 84.69 144 ARG A O 1
ATOM 1096 N N . ARG A 1 145 ? -2.097 13.578 9.976 1.00 81.56 145 ARG A N 1
ATOM 1097 C CA . ARG A 1 145 ? -3.451 13.634 9.397 1.00 81.56 145 ARG A CA 1
ATOM 1098 C C . ARG A 1 145 ? -4.512 12.961 10.260 1.00 81.56 145 ARG A C 1
ATOM 1100 O O . ARG A 1 145 ? -5.693 13.182 10.025 1.00 81.56 145 ARG A O 1
ATOM 1107 N N . PHE A 1 146 ? -4.091 12.157 11.231 1.00 78.00 146 PHE A N 1
ATOM 1108 C CA . PHE A 1 146 ? -4.976 11.403 12.118 1.00 78.00 146 PHE A CA 1
ATOM 1109 C C . PHE A 1 146 ? -4.989 11.940 13.560 1.00 78.00 146 PHE A C 1
ATOM 1111 O O . PHE A 1 146 ? -5.494 11.265 14.455 1.00 78.00 146 PHE A O 1
ATOM 1118 N N . GLN A 1 147 ? -4.408 13.125 13.784 1.00 68.62 147 GLN A N 1
ATOM 1119 C CA . GLN A 1 147 ? -4.437 13.872 15.049 1.00 68.62 147 GLN A CA 1
ATOM 1120 C C . GLN A 1 147 ? -5.537 14.931 15.022 1.00 68.62 147 GLN A C 1
ATOM 1122 O O . GLN A 1 147 ? -6.131 15.162 16.098 1.00 68.62 147 GLN A O 1
#

Radius of gyration: 14.08 Å; chains: 1; bounding box: 30×28×41 Å

Foldseek 3Di:
DDAFDFLDDPPQATETEGADQALVSLQVNLVVVCVVQPPFAEEEEEAHEEQQRCQVCLVSNLVSCLSHQEYEYEWHAPYDPVPRPPGDTSVNSQVSNVVVVHHYDYQYHLQSSLVVSLPPGDSRHHYYYYHNHCNVVCSVVSVVSVD

Secondary structure (DSSP, 8-state):
---SEEEE-GGG-EEEEE---SHHHHHHHHHHHHHHSTTS-EEEEEE-B-HHHHHHTHHHHHHHHTTSSEEEEEPPBT--TTT-TTS--HHHHHHHHHHTT-EEEEEESHHHHHHHHHHT--TTPEEEEEESSSGGGGHHHHHHTT-

pLDDT: mean 88.56, std 12.21, range [51.0, 98.56]